Protein AF-A0A3D1URR8-F1 (afdb_monomer)

Sequence (82 aa):
MKNNLRTIFDESMGGKPRKQPAVSRPVKTNLRPLFLILFLLTVLSGLAVCVWLEWTYDARDIYYAWLFLIVYSITGTTLFLI

Radius of gyration: 29.02 Å; Cα contacts (8 Å, |Δi|>4): 17; chains: 1; bounding box: 48×24×79 Å

Foldseek 3Di:
DPPVVVVVVCVVVVHDPDPDPPPPDPPPPDCLVVVVVVLVVVLVVLVVVLVVCVVPDDPVVSVVSVVVSVVSNVVSVVVSVD

pLDDT: mean 79.53, std 14.83, range [47.66, 95.88]

Solvent-accessible surface area (backbone atoms only — not comparable to full-atom values): 5050 Å² total; per-residue (Å²): 133,76,67,65,59,57,56,55,52,43,47,73,74,69,40,78,75,76,80,68,77,77,71,77,68,81,77,79,78,73,57,65,66,58,53,51,52,54,48,52,52,51,53,55,51,48,49,54,50,46,56,51,42,58,75,74,49,56,76,77,76,45,45,61,55,51,50,50,52,51,53,50,50,54,55,49,52,53,68,71,76,106

Structure (mmCIF, N/CA/C/O backbone):
data_AF-A0A3D1URR8-F1
#
_entry.id   AF-A0A3D1URR8-F1
#
loop_
_atom_site.group_PDB
_atom_site.id
_atom_site.type_symbol
_atom_site.label_atom_id
_atom_site.label_alt_id
_atom_site.label_comp_id
_atom_site.label_asym_id
_atom_site.label_entity_id
_atom_site.label_seq_id
_atom_site.pdbx_PDB_ins_code
_atom_site.Cartn_x
_atom_site.Cartn_y
_atom_site.Cartn_z
_atom_site.occupancy
_atom_site.B_iso_or_equiv
_atom_site.auth_seq_id
_atom_site.auth_comp_id
_atom_site.auth_asym_id
_atom_site.auth_atom_id
_atom_site.pdbx_PDB_model_num
ATOM 1 N N . MET A 1 1 ? -15.697 -18.479 59.099 1.00 47.66 1 MET A N 1
ATOM 2 C CA . MET A 1 1 ? -16.966 -18.310 58.343 1.00 47.66 1 MET A CA 1
ATOM 3 C C . MET A 1 1 ? -18.007 -17.373 58.987 1.00 47.66 1 MET A C 1
ATOM 5 O O . MET A 1 1 ? -19.085 -17.240 58.432 1.00 47.66 1 MET A O 1
ATOM 9 N N . LYS A 1 2 ? -17.729 -16.670 60.102 1.00 50.44 2 LYS A N 1
ATOM 10 C CA . LYS A 1 2 ? -18.749 -15.876 60.832 1.00 50.44 2 LYS A CA 1
ATOM 11 C C . LYS A 1 2 ? -18.938 -14.431 60.327 1.00 50.44 2 LYS A C 1
ATOM 13 O O . LYS A 1 2 ? -19.938 -13.797 60.646 1.00 50.44 2 LYS A O 1
ATOM 18 N N . ASN A 1 3 ? -18.003 -13.919 59.524 1.00 57.09 3 ASN A N 1
ATOM 19 C CA . ASN A 1 3 ? -17.923 -12.487 59.203 1.00 57.09 3 ASN A CA 1
ATOM 20 C C . ASN A 1 3 ? -18.781 -12.087 57.990 1.00 57.09 3 ASN A C 1
ATOM 22 O O . ASN A 1 3 ? -19.267 -10.964 57.951 1.00 57.09 3 ASN A O 1
ATOM 26 N N . ASN A 1 4 ? -19.028 -13.011 57.054 1.00 58.56 4 ASN A N 1
ATOM 27 C CA . ASN A 1 4 ? -19.803 -12.737 55.835 1.00 58.56 4 ASN A CA 1
ATOM 28 C C . ASN A 1 4 ? -21.310 -12.577 56.095 1.00 58.56 4 ASN A C 1
ATOM 30 O O . ASN A 1 4 ? -21.992 -11.867 55.367 1.00 58.56 4 ASN A O 1
ATOM 34 N N . LEU A 1 5 ? -21.847 -13.216 57.140 1.00 59.69 5 LEU A N 1
ATOM 35 C CA . LEU A 1 5 ? -23.278 -13.125 57.452 1.00 59.69 5 LEU A CA 1
ATOM 36 C C . LEU A 1 5 ? -23.650 -11.755 58.027 1.00 59.69 5 LEU A C 1
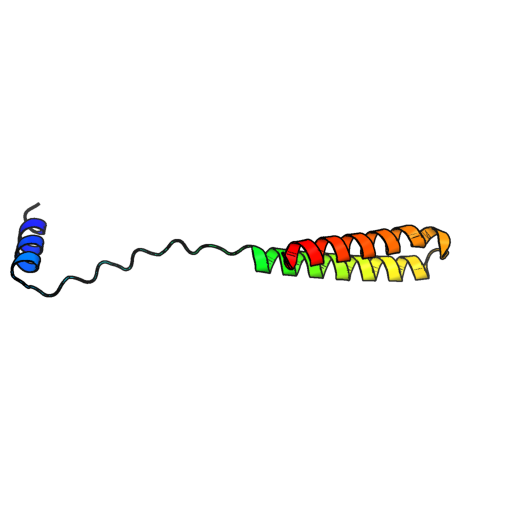ATOM 38 O O . LEU A 1 5 ? -24.691 -11.208 57.682 1.00 59.69 5 LEU A O 1
ATOM 42 N N . ARG A 1 6 ? -22.775 -11.170 58.859 1.00 59.56 6 ARG A N 1
ATOM 43 C CA . ARG A 1 6 ? -22.990 -9.826 59.417 1.00 59.56 6 ARG A CA 1
ATOM 44 C C . ARG A 1 6 ? -22.980 -8.752 58.334 1.00 59.56 6 ARG A C 1
ATOM 46 O O . ARG A 1 6 ? -23.785 -7.838 58.399 1.00 59.56 6 ARG A O 1
ATOM 53 N N . THR A 1 7 ? -22.108 -8.886 57.338 1.00 59.31 7 THR A N 1
ATOM 54 C CA . THR A 1 7 ? -21.989 -7.906 56.252 1.00 59.31 7 THR A CA 1
ATOM 55 C C . THR A 1 7 ? -23.188 -7.919 55.308 1.00 59.31 7 THR A C 1
ATOM 57 O O . THR A 1 7 ? -23.613 -6.860 54.873 1.00 59.31 7 THR A O 1
ATOM 60 N N . ILE A 1 8 ? -23.773 -9.091 55.033 1.00 61.41 8 ILE A N 1
ATOM 61 C CA . ILE A 1 8 ? -24.977 -9.198 54.188 1.00 61.41 8 ILE A CA 1
ATOM 62 C C . ILE A 1 8 ? -26.205 -8.636 54.920 1.00 61.41 8 ILE A C 1
ATOM 64 O O . ILE A 1 8 ? -27.053 -7.982 54.319 1.00 61.41 8 ILE A O 1
ATOM 68 N N . PHE A 1 9 ? -26.297 -8.871 56.231 1.00 61.34 9 PHE A N 1
ATOM 69 C CA . PHE A 1 9 ? -27.414 -8.387 57.042 1.00 61.34 9 PHE A CA 1
ATOM 70 C C . PHE A 1 9 ? -27.422 -6.854 57.166 1.00 61.34 9 PHE A C 1
ATOM 72 O O . PHE A 1 9 ? -28.483 -6.238 57.101 1.00 61.34 9 PHE A O 1
ATOM 79 N N . ASP A 1 10 ? -26.240 -6.244 57.271 1.00 61.91 10 ASP A N 1
ATOM 80 C CA . ASP A 1 10 ? -26.057 -4.787 57.319 1.00 61.91 10 ASP A CA 1
ATOM 81 C C . ASP A 1 10 ? -26.442 -4.111 55.984 1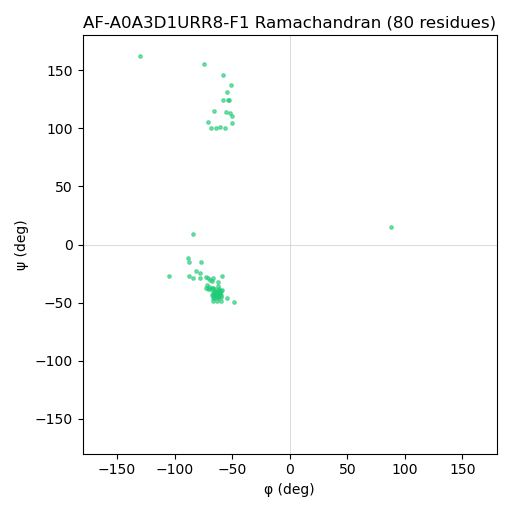.00 61.91 10 ASP A C 1
ATOM 83 O O . ASP A 1 10 ? -27.095 -3.070 55.974 1.00 61.91 10 ASP A O 1
ATOM 87 N N . GLU A 1 11 ? -26.152 -4.745 54.839 1.00 60.22 11 GLU A N 1
ATOM 88 C CA . GLU A 1 11 ? -26.603 -4.273 53.515 1.00 60.22 11 GLU A CA 1
ATOM 89 C C . GLU A 1 11 ? -28.128 -4.379 53.326 1.00 60.22 11 GLU A C 1
ATOM 91 O O . GLU A 1 11 ? -28.725 -3.539 52.653 1.00 60.22 11 GLU A O 1
ATOM 96 N N . SER A 1 12 ? -28.784 -5.368 53.945 1.00 63.12 12 SER A N 1
ATOM 97 C CA . SER A 1 12 ? -30.244 -5.556 53.858 1.00 63.12 12 SER A CA 1
ATOM 98 C C . SER A 1 12 ? -31.038 -4.598 54.761 1.00 63.12 12 SER A C 1
ATOM 100 O O . SER A 1 12 ? -32.183 -4.271 54.463 1.00 63.12 12 SER A O 1
ATOM 102 N N . MET A 1 13 ? -30.421 -4.095 55.836 1.00 66.38 13 MET A N 1
ATOM 103 C CA . M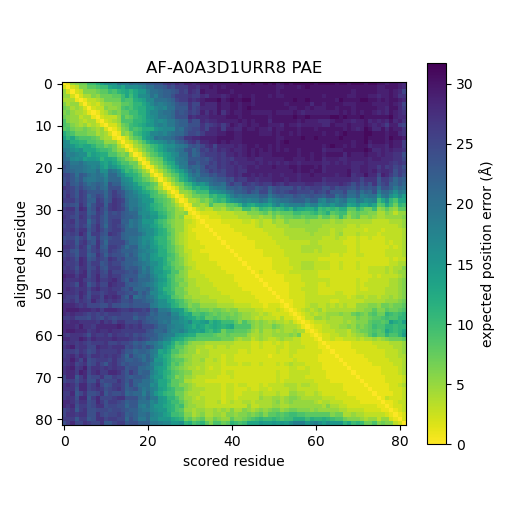ET A 1 13 ? -31.001 -3.114 56.768 1.00 66.38 13 MET A CA 1
ATOM 104 C C . MET A 1 13 ? -30.863 -1.652 56.301 1.00 66.38 13 MET A C 1
ATOM 106 O O . MET A 1 13 ? -31.151 -0.729 57.061 1.00 66.38 13 MET A O 1
ATOM 110 N N . GLY A 1 14 ? -30.423 -1.416 55.061 1.00 61.84 14 GLY A N 1
ATOM 111 C CA . GLY A 1 14 ? -30.208 -0.066 54.527 1.00 61.84 14 GLY A CA 1
ATOM 112 C C . GLY A 1 14 ? -28.815 0.507 54.806 1.00 61.84 14 GLY A C 1
ATOM 113 O O . GLY A 1 14 ? -28.599 1.709 54.632 1.00 61.84 14 GLY A O 1
ATOM 114 N N . GLY A 1 15 ? -27.855 -0.332 55.209 1.00 64.62 15 GLY A N 1
ATOM 115 C CA . GLY A 1 15 ? -26.443 0.030 55.242 1.00 64.62 15 GLY A CA 1
ATOM 116 C C . GLY A 1 15 ? -25.948 0.463 53.859 1.00 64.62 15 GLY A C 1
ATOM 117 O O . GLY A 1 15 ? -26.400 -0.027 52.823 1.00 64.62 15 GLY A O 1
ATOM 118 N N . LYS A 1 16 ? -25.019 1.426 53.828 1.00 65.88 16 LYS A N 1
ATOM 119 C CA . LYS A 1 16 ? -24.427 1.933 52.579 1.00 65.88 16 LYS A CA 1
ATOM 120 C C . LYS A 1 16 ? -23.870 0.748 51.774 1.00 65.88 16 LYS A C 1
ATOM 122 O O . LYS A 1 16 ? -23.011 0.047 52.310 1.00 65.88 16 LYS A O 1
ATOM 127 N N . PRO A 1 17 ? -24.274 0.551 50.504 1.00 61.22 17 PRO A N 1
ATOM 128 C CA . PRO A 1 17 ? -23.763 -0.554 49.705 1.00 61.22 17 PRO A CA 1
ATOM 129 C C . PRO A 1 17 ? -22.243 -0.438 49.629 1.00 61.22 17 PRO A C 1
ATOM 131 O O . PRO A 1 17 ? -21.703 0.611 49.245 1.00 61.22 17 PRO A O 1
ATOM 134 N N . ARG A 1 18 ? -21.530 -1.497 50.026 1.00 61.62 18 ARG A N 1
ATOM 135 C CA . ARG A 1 18 ? -20.079 -1.522 49.884 1.00 61.62 18 ARG A CA 1
ATOM 136 C C . ARG A 1 18 ? -19.804 -1.517 48.388 1.00 61.62 18 ARG A C 1
ATOM 138 O O . ARG A 1 18 ? -20.181 -2.446 47.681 1.00 61.62 18 ARG A O 1
ATOM 145 N N . LYS A 1 19 ? -19.187 -0.438 47.893 1.00 62.12 19 LYS A N 1
ATOM 146 C CA . LYS A 1 19 ? -18.779 -0.321 46.488 1.00 62.12 19 LYS A CA 1
ATOM 147 C C . LYS A 1 19 ? -18.008 -1.591 46.128 1.00 62.12 19 LYS A C 1
ATOM 149 O O . LYS A 1 19 ? -16.927 -1.818 46.672 1.00 62.12 19 LYS A O 1
ATOM 154 N N . GLN A 1 20 ? -18.599 -2.428 45.275 1.00 62.84 20 GLN A N 1
ATOM 155 C CA . GLN A 1 20 ? -17.927 -3.605 44.741 1.00 62.84 20 GLN A CA 1
ATOM 156 C C . GLN A 1 20 ? -16.577 -3.148 44.172 1.00 62.84 20 GLN A C 1
ATOM 158 O O . GLN A 1 20 ? -16.531 -2.078 43.549 1.00 62.84 20 GLN A O 1
ATOM 163 N N . PRO A 1 21 ? -15.476 -3.891 44.403 1.00 57.47 21 PRO A N 1
ATOM 164 C CA . PRO A 1 21 ? -14.224 -3.591 43.728 1.00 57.47 21 PRO A CA 1
ATOM 165 C C . PRO A 1 21 ? -14.550 -3.544 42.244 1.00 57.47 21 PRO A C 1
ATOM 167 O O . PRO A 1 21 ? -15.188 -4.468 41.737 1.00 57.47 21 PRO A O 1
ATOM 170 N N . ALA A 1 22 ? -14.227 -2.419 41.603 1.00 60.56 22 ALA A N 1
ATOM 171 C CA . ALA A 1 22 ? -14.525 -2.190 40.203 1.00 60.56 22 ALA A CA 1
ATOM 172 C C . ALA A 1 22 ? -14.034 -3.413 39.434 1.00 60.56 22 ALA A C 1
ATOM 174 O O . ALA A 1 22 ? -12.827 -3.611 39.306 1.00 60.56 22 ALA A O 1
ATOM 175 N N . VAL A 1 23 ? -14.975 -4.264 39.013 1.00 58.91 23 VAL A N 1
ATOM 176 C CA . VAL A 1 23 ? -14.695 -5.402 38.147 1.00 58.91 23 VAL A CA 1
ATOM 177 C C . VAL A 1 23 ? -13.928 -4.790 36.995 1.00 58.91 23 VAL A C 1
ATOM 179 O O . VAL A 1 23 ? -14.462 -3.911 36.309 1.00 58.91 23 VAL A O 1
ATOM 182 N N . SER A 1 24 ? -12.647 -5.142 36.883 1.00 61.22 24 SER A N 1
ATOM 183 C CA . SER A 1 24 ? -11.778 -4.673 35.820 1.00 61.22 24 SER A CA 1
ATOM 184 C C . SER A 1 24 ? -12.475 -5.058 34.529 1.00 61.22 24 SER A C 1
ATOM 186 O O . SER A 1 24 ? -12.522 -6.223 34.139 1.00 61.22 24 SER A O 1
ATOM 188 N N . ARG A 1 25 ? -13.145 -4.076 33.920 1.00 63.97 25 ARG A N 1
ATOM 189 C CA . ARG A 1 25 ? -13.830 -4.282 32.652 1.00 63.97 25 ARG A CA 1
ATOM 190 C C . ARG A 1 25 ? -12.769 -4.838 31.708 1.00 63.97 25 ARG A C 1
ATOM 192 O O . ARG A 1 25 ? -11.678 -4.261 31.677 1.00 63.97 25 ARG A O 1
ATOM 199 N N . PRO A 1 26 ? -13.035 -5.936 30.982 1.00 60.09 26 PRO A N 1
ATOM 200 C CA . PRO A 1 26 ? -12.083 -6.421 30.002 1.00 60.09 26 PRO A CA 1
ATOM 201 C C . PRO A 1 26 ? -11.802 -5.255 29.061 1.00 60.09 26 PRO A C 1
ATOM 203 O O . PRO A 1 26 ? -12.712 -4.739 28.405 1.00 60.09 26 PRO A O 1
ATOM 206 N N . VAL A 1 27 ? -10.561 -4.771 29.080 1.00 64.31 27 VAL A N 1
ATOM 207 C CA . VAL A 1 27 ? -10.109 -3.736 28.161 1.00 64.31 27 VAL A CA 1
ATOM 208 C C . VAL A 1 27 ? -10.204 -4.383 26.789 1.00 64.31 27 VAL A C 1
ATOM 210 O O . VAL A 1 27 ? -9.372 -5.212 26.434 1.00 64.31 27 VAL A O 1
ATOM 213 N N . LYS A 1 28 ? -11.272 -4.078 26.046 1.00 65.12 28 LYS A N 1
ATOM 214 C CA . LYS A 1 28 ? -11.374 -4.450 24.637 1.00 65.12 28 LYS A CA 1
ATOM 215 C C . LYS A 1 28 ? -10.213 -3.756 23.939 1.00 65.12 28 LYS A C 1
ATOM 217 O O . LYS A 1 28 ? -10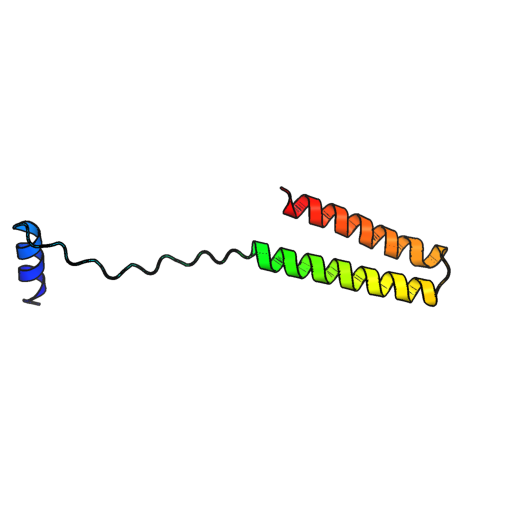.245 -2.548 23.713 1.00 65.12 28 LYS A O 1
ATOM 222 N N . THR A 1 29 ? -9.161 -4.511 23.660 1.00 66.12 29 THR A N 1
ATOM 223 C CA . THR A 1 29 ? -8.034 -4.049 22.865 1.00 66.12 29 THR A CA 1
ATOM 224 C C . THR A 1 29 ? -8.534 -3.860 21.440 1.00 66.12 29 THR A C 1
ATOM 226 O O . THR A 1 29 ? -8.727 -4.806 20.680 1.00 66.12 29 THR A O 1
ATOM 229 N N . ASN A 1 30 ? -8.807 -2.610 21.078 1.00 73.56 30 ASN A N 1
ATOM 230 C CA . ASN A 1 30 ?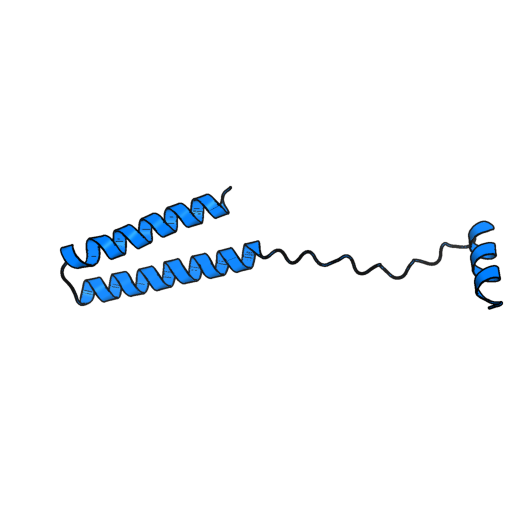 -9.111 -2.262 19.700 1.00 73.56 30 ASN A CA 1
ATOM 231 C C . ASN A 1 30 ? -7.811 -2.375 18.897 1.00 73.56 30 ASN A C 1
ATOM 233 O O . ASN A 1 30 ? -6.933 -1.527 19.015 1.00 73.56 30 ASN A O 1
ATOM 237 N N . LEU A 1 31 ? -7.687 -3.427 18.084 1.00 81.62 31 LEU A N 1
ATOM 238 C CA . LEU A 1 31 ? -6.545 -3.633 17.182 1.00 81.62 31 LEU A CA 1
ATOM 239 C C . LEU A 1 31 ? -6.613 -2.748 15.928 1.00 81.62 31 LEU A C 1
ATOM 241 O O . LEU A 1 31 ? -5.614 -2.573 15.238 1.00 81.62 31 LEU A O 1
ATOM 245 N N . ARG A 1 32 ? -7.779 -2.153 15.645 1.00 82.88 32 ARG A N 1
ATOM 246 C CA . ARG A 1 32 ? -8.021 -1.262 14.499 1.00 82.88 32 ARG A CA 1
ATOM 247 C C . ARG A 1 32 ? -6.952 -0.160 14.316 1.00 82.88 32 ARG A C 1
ATOM 249 O O . ARG A 1 32 ? -6.445 -0.052 13.204 1.00 82.88 32 ARG A O 1
ATOM 256 N N . PRO A 1 33 ? -6.552 0.618 15.347 1.00 85.19 33 PRO A N 1
ATOM 257 C CA . PRO A 1 33 ? -5.477 1.608 15.212 1.00 85.19 33 PRO A CA 1
ATOM 258 C C . PRO A 1 33 ? -4.119 0.990 14.860 1.00 85.19 33 PRO A C 1
ATOM 260 O O . PRO A 1 33 ? -3.372 1.573 14.082 1.00 85.19 33 PRO A O 1
ATOM 263 N N . LEU A 1 34 ? -3.806 -0.198 15.383 1.00 88.56 34 LEU A N 1
ATOM 264 C CA . LEU A 1 34 ? -2.550 -0.887 15.085 1.00 88.56 34 LEU A CA 1
ATOM 265 C C . LEU A 1 34 ? -2.507 -1.334 13.619 1.00 88.56 34 LEU A C 1
ATOM 267 O O . LEU A 1 34 ? -1.509 -1.107 12.941 1.00 88.56 34 LEU A O 1
ATOM 271 N N . PHE A 1 35 ? -3.606 -1.890 13.103 1.00 88.00 35 PHE A N 1
ATOM 272 C CA . PHE A 1 35 ? -3.717 -2.233 11.684 1.00 88.00 35 PHE A CA 1
ATOM 273 C C . PHE A 1 35 ? -3.591 -1.006 10.775 1.00 88.00 35 PHE A C 1
ATOM 275 O O . PHE A 1 35 ? -2.946 -1.094 9.735 1.00 88.00 35 PHE A O 1
ATOM 282 N N . LEU A 1 36 ? -4.147 0.143 11.173 1.00 89.38 36 LEU A N 1
ATOM 283 C CA . LEU A 1 36 ? -4.033 1.387 10.407 1.00 89.38 36 LEU A CA 1
ATOM 284 C C . LEU A 1 36 ? -2.577 1.870 10.337 1.00 89.38 36 LEU A C 1
ATOM 286 O O . LEU A 1 36 ? -2.100 2.243 9.268 1.00 89.38 36 LEU A O 1
ATOM 290 N N . ILE A 1 37 ? -1.850 1.809 11.456 1.00 91.81 37 ILE A N 1
ATOM 291 C CA . ILE A 1 37 ? -0.422 2.154 11.497 1.00 91.81 37 ILE A CA 1
ATOM 292 C C . ILE A 1 37 ? 0.386 1.211 10.598 1.00 91.81 37 ILE A C 1
ATOM 294 O O . ILE A 1 37 ? 1.201 1.675 9.803 1.00 91.81 37 ILE A O 1
ATOM 298 N N . LEU A 1 38 ? 0.141 -0.101 10.679 1.00 92.56 38 LEU A N 1
ATOM 299 C CA . LEU A 1 38 ? 0.803 -1.086 9.817 1.00 92.56 38 LEU A CA 1
ATOM 300 C C . LEU A 1 38 ? 0.502 -0.851 8.331 1.00 92.56 38 LEU A C 1
ATOM 302 O O . LEU A 1 38 ? 1.397 -0.974 7.494 1.00 92.56 38 LEU A O 1
ATOM 306 N N . PHE A 1 39 ? -0.735 -0.481 8.003 1.00 92.94 39 PHE A N 1
ATOM 307 C CA . PHE A 1 39 ? -1.137 -0.136 6.644 1.00 92.94 39 PHE A CA 1
ATOM 308 C C . PHE A 1 39 ? -0.397 1.103 6.125 1.00 92.94 39 PHE A C 1
ATOM 310 O O . PHE A 1 39 ? 0.197 1.060 5.050 1.00 92.94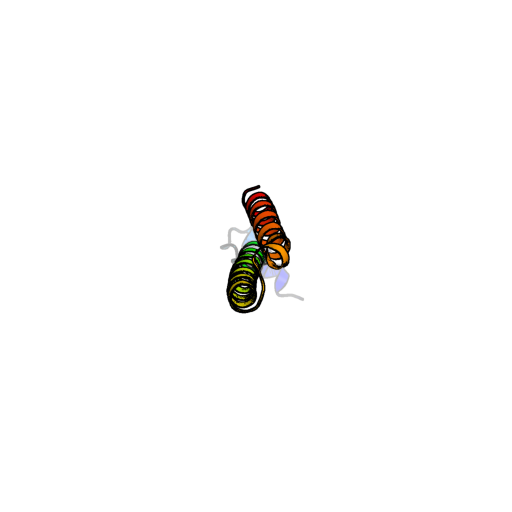 39 PHE A O 1
ATOM 317 N N . LEU A 1 40 ? -0.346 2.184 6.907 1.00 93.62 40 LEU A N 1
ATOM 318 C CA . LEU A 1 40 ? 0.409 3.383 6.533 1.00 93.62 40 LEU A CA 1
ATOM 319 C C . LEU A 1 40 ? 1.898 3.079 6.337 1.00 93.62 40 LEU A C 1
ATOM 321 O O . LEU A 1 40 ? 2.490 3.521 5.355 1.00 93.62 40 LEU A O 1
ATOM 325 N N . LEU A 1 41 ? 2.493 2.287 7.233 1.00 95.69 41 LEU A N 1
ATOM 326 C CA . LEU A 1 41 ? 3.892 1.873 7.120 1.00 95.69 41 LEU A CA 1
ATOM 327 C C . LEU A 1 41 ? 4.157 1.070 5.842 1.00 95.69 41 LEU A C 1
ATOM 329 O O . LEU A 1 41 ? 5.178 1.295 5.197 1.00 95.69 41 LEU A O 1
ATOM 333 N N . THR A 1 42 ? 3.248 0.170 5.457 1.00 94.38 42 THR A N 1
ATOM 334 C CA . THR A 1 42 ? 3.393 -0.624 4.225 1.00 94.38 42 THR A CA 1
ATOM 335 C C . THR A 1 42 ? 3.239 0.215 2.960 1.00 94.38 42 THR A C 1
ATOM 337 O O . THR A 1 42 ? 3.989 0.014 2.009 1.00 94.38 42 THR A O 1
ATOM 340 N N . VAL A 1 43 ? 2.322 1.185 2.936 1.00 95.00 43 VAL A N 1
ATOM 341 C CA . VAL A 1 43 ? 2.184 2.100 1.789 1.00 95.00 43 VAL A CA 1
ATOM 342 C C . VAL A 1 43 ? 3.421 2.991 1.649 1.00 95.00 43 VAL A C 1
ATOM 344 O O . VAL A 1 43 ? 3.949 3.144 0.550 1.00 95.00 43 VAL A O 1
ATOM 347 N N . LEU A 1 44 ? 3.924 3.543 2.757 1.00 95.69 44 LEU A N 1
ATOM 348 C CA . LEU A 1 44 ? 5.117 4.394 2.752 1.00 95.69 44 LEU A CA 1
ATOM 349 C C . LEU A 1 44 ? 6.379 3.629 2.341 1.00 95.69 44 LEU A C 1
ATOM 351 O O . LEU A 1 44 ? 7.176 4.144 1.557 1.00 95.69 44 LEU A O 1
ATOM 355 N N . SER A 1 45 ? 6.561 2.399 2.830 1.00 95.25 45 SER A N 1
ATOM 356 C CA . SER A 1 45 ? 7.695 1.570 2.414 1.00 95.25 45 SER A CA 1
ATOM 357 C C . SER A 1 45 ? 7.588 1.174 0.941 1.00 95.25 45 SER A C 1
ATOM 359 O O . SER A 1 45 ? 8.578 1.254 0.217 1.00 95.25 45 SER A O 1
ATOM 361 N N . GLY A 1 46 ? 6.387 0.827 0.470 1.00 93.44 46 GLY A N 1
ATOM 362 C CA . GLY A 1 46 ? 6.127 0.530 -0.935 1.00 93.44 46 GLY A CA 1
ATOM 363 C C . GLY A 1 46 ? 6.412 1.717 -1.859 1.00 93.44 46 GLY A C 1
ATOM 364 O O . GLY A 1 46 ? 7.025 1.528 -2.908 1.00 93.44 46 GLY A O 1
ATOM 365 N N . LEU A 1 47 ? 6.057 2.941 -1.447 1.00 94.50 47 LEU A N 1
ATOM 366 C CA . LEU A 1 47 ? 6.415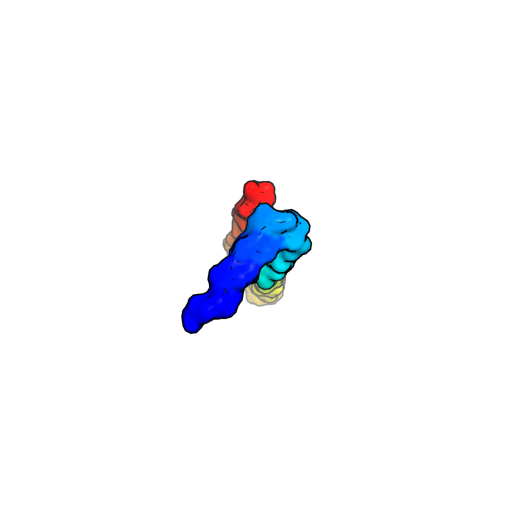 4.171 -2.165 1.00 94.50 47 LEU A CA 1
ATOM 367 C C . LEU A 1 47 ? 7.932 4.336 -2.280 1.00 94.50 47 LEU A C 1
ATOM 369 O O . LEU A 1 47 ? 8.436 4.562 -3.376 1.00 94.50 47 LEU A O 1
ATOM 373 N N . ALA A 1 48 ? 8.665 4.185 -1.174 1.00 94.25 48 ALA A N 1
ATOM 374 C CA . ALA A 1 48 ? 10.123 4.301 -1.186 1.00 94.25 48 ALA A CA 1
ATOM 375 C C . ALA A 1 48 ? 10.776 3.272 -2.126 1.00 94.25 48 ALA A C 1
ATOM 377 O O . ALA A 1 48 ? 11.699 3.610 -2.865 1.00 94.25 48 ALA A O 1
ATOM 378 N N . VAL A 1 49 ? 10.266 2.035 -2.144 1.00 92.62 49 VAL A N 1
ATOM 379 C CA . VAL A 1 49 ? 10.729 0.988 -3.067 1.00 92.62 49 VAL A CA 1
ATOM 380 C C . VAL A 1 49 ? 10.417 1.347 -4.518 1.00 92.62 49 VAL A C 1
ATOM 382 O O . VAL A 1 49 ? 11.292 1.200 -5.364 1.00 92.62 49 VAL A O 1
ATOM 385 N N . CYS A 1 50 ? 9.217 1.848 -4.822 1.00 92.38 50 CYS A N 1
ATOM 386 C CA . CYS A 1 50 ? 8.861 2.245 -6.189 1.00 92.38 50 CYS A CA 1
ATOM 387 C C . CYS A 1 50 ? 9.741 3.396 -6.696 1.00 92.38 50 CYS A C 1
ATOM 389 O O . CYS A 1 50 ? 10.220 3.334 -7.823 1.00 92.38 50 CYS A O 1
ATOM 391 N N . VAL A 1 51 ? 10.023 4.390 -5.848 1.00 92.69 51 VAL A N 1
ATOM 392 C CA . VAL A 1 51 ? 10.926 5.507 -6.177 1.00 92.69 51 VAL A CA 1
ATOM 393 C C . VAL A 1 51 ? 12.365 5.024 -6.386 1.00 92.69 51 VAL A C 1
ATOM 395 O O . VAL A 1 51 ? 13.045 5.475 -7.304 1.00 92.69 51 VAL A O 1
ATOM 398 N N . TRP A 1 52 ? 12.848 4.081 -5.572 1.00 93.69 52 TRP A N 1
ATOM 399 C CA . TRP A 1 52 ? 14.167 3.483 -5.794 1.00 93.69 52 TRP A CA 1
ATOM 400 C C . TRP A 1 52 ? 14.203 2.690 -7.110 1.00 93.69 52 TRP A C 1
ATOM 402 O O . TRP A 1 52 ? 15.131 2.839 -7.910 1.00 93.69 52 TRP A O 1
ATOM 412 N N . LEU A 1 53 ? 13.180 1.883 -7.386 1.00 91.06 53 LEU A N 1
ATOM 413 C CA . LEU A 1 53 ? 13.094 1.145 -8.643 1.00 91.06 53 LEU A CA 1
ATOM 414 C C . LEU A 1 53 ? 13.095 2.086 -9.849 1.00 91.06 53 LEU A C 1
ATOM 416 O O . LEU A 1 53 ? 13.787 1.798 -10.815 1.00 91.06 53 LEU A O 1
ATOM 420 N N . GLU A 1 54 ? 12.416 3.228 -9.767 1.00 90.62 54 GLU A N 1
ATOM 421 C CA . GLU A 1 54 ? 12.410 4.252 -10.817 1.00 90.62 54 GLU A CA 1
ATOM 422 C C . GLU A 1 54 ? 13.796 4.855 -11.085 1.00 90.62 54 GLU A C 1
ATOM 424 O O . GLU A 1 54 ? 14.125 5.168 -12.224 1.00 90.62 54 GLU A O 1
ATOM 429 N N . TRP A 1 55 ? 14.653 4.954 -10.064 1.00 90.06 55 TRP A N 1
ATOM 430 C CA . TRP A 1 55 ? 16.047 5.363 -10.259 1.00 90.06 55 TRP A CA 1
ATOM 431 C C . TRP A 1 55 ? 16.868 4.297 -11.005 1.00 90.06 55 TRP A C 1
ATOM 433 O O . TRP A 1 55 ? 17.838 4.614 -11.691 1.00 90.06 55 TRP A O 1
ATOM 443 N N . THR A 1 56 ? 16.521 3.019 -10.836 1.00 89.88 56 THR A N 1
ATOM 444 C CA . THR A 1 56 ? 17.392 1.888 -11.204 1.00 89.88 56 THR A CA 1
ATOM 445 C C . THR A 1 56 ? 16.950 1.176 -12.487 1.00 89.88 56 THR A C 1
ATOM 447 O O . THR A 1 56 ? 17.784 0.586 -13.170 1.00 89.88 56 THR A O 1
ATOM 450 N N . TYR A 1 57 ? 15.659 1.220 -12.813 1.00 88.62 57 TYR A N 1
ATOM 451 C CA . TYR A 1 57 ? 15.028 0.444 -13.880 1.00 88.62 57 TYR A CA 1
ATOM 452 C C . TYR A 1 57 ? 14.190 1.322 -14.806 1.00 88.62 57 TYR A C 1
ATOM 454 O O . TYR A 1 57 ? 13.797 2.435 -14.465 1.00 88.62 57 TYR A O 1
ATOM 462 N N . ASP A 1 58 ? 13.895 0.787 -15.989 1.00 84.94 58 ASP A N 1
ATOM 463 C CA . ASP A 1 58 ? 13.104 1.474 -17.000 1.00 84.94 58 ASP A CA 1
ATOM 464 C C . ASP A 1 58 ? 11.610 1.504 -16.626 1.00 84.94 58 ASP A C 1
ATOM 466 O O . ASP A 1 58 ? 11.094 0.636 -15.913 1.00 84.94 58 ASP A O 1
ATOM 470 N N . ALA A 1 59 ? 10.873 2.483 -17.154 1.00 79.69 59 ALA A N 1
ATOM 471 C CA . ALA A 1 59 ? 9.487 2.756 -16.756 1.00 79.69 59 ALA A CA 1
ATOM 472 C C . ALA A 1 59 ? 8.533 1.558 -16.972 1.00 79.69 59 ALA A C 1
ATOM 474 O O . ALA A 1 59 ? 7.524 1.407 -16.278 1.00 79.69 59 ALA A O 1
ATOM 475 N N . ARG A 1 60 ? 8.847 0.688 -17.940 1.00 83.88 60 ARG A N 1
ATOM 476 C CA . ARG A 1 60 ? 8.064 -0.524 -18.236 1.00 83.88 60 ARG A CA 1
ATOM 477 C C . ARG A 1 60 ? 8.212 -1.597 -17.165 1.00 83.88 60 ARG A C 1
ATOM 479 O O . ARG A 1 60 ? 7.236 -2.284 -16.873 1.00 83.88 60 ARG A O 1
ATOM 486 N N . ASP A 1 61 ? 9.392 -1.705 -16.568 1.00 82.94 61 ASP A N 1
ATOM 487 C CA . ASP A 1 61 ? 9.695 -2.734 -15.575 1.00 82.94 61 ASP A CA 1
ATOM 488 C C . ASP A 1 61 ? 9.102 -2.368 -14.207 1.00 82.94 61 ASP A C 1
ATOM 490 O O . ASP A 1 61 ? 8.682 -3.239 -13.445 1.00 82.94 61 ASP A O 1
ATOM 494 N N . ILE A 1 62 ? 8.971 -1.068 -13.926 1.00 91.62 62 ILE A N 1
ATOM 495 C CA . ILE A 1 62 ? 8.406 -0.551 -12.669 1.00 91.62 62 ILE A CA 1
ATOM 496 C C . ILE A 1 62 ? 6.881 -0.374 -12.704 1.00 91.62 62 ILE A C 1
ATOM 498 O O . ILE A 1 62 ? 6.264 -0.167 -11.657 1.00 91.62 62 ILE A O 1
ATOM 502 N N . TYR A 1 63 ? 6.250 -0.467 -13.881 1.00 91.12 63 TYR A N 1
ATOM 503 C CA . TYR A 1 63 ? 4.811 -0.235 -14.055 1.00 91.12 63 TYR A CA 1
ATOM 504 C C . TYR A 1 63 ? 3.960 -1.110 -13.123 1.00 91.12 63 TYR A C 1
ATOM 506 O O . TYR A 1 63 ? 3.053 -0.622 -12.447 1.00 91.12 63 TYR A O 1
ATOM 514 N N . TYR A 1 64 ? 4.283 -2.402 -13.035 1.00 91.31 64 TYR A N 1
ATOM 515 C CA . TYR A 1 64 ? 3.539 -3.334 -12.188 1.00 91.31 64 TYR A CA 1
ATOM 516 C C . TYR A 1 64 ? 3.774 -3.103 -10.693 1.00 91.31 64 TYR A C 1
ATOM 518 O O . TYR A 1 64 ? 2.865 -3.352 -9.902 1.00 91.31 64 TYR A O 1
ATOM 526 N N . ALA A 1 65 ? 4.944 -2.590 -10.297 1.00 91.81 65 ALA A N 1
ATOM 527 C CA . ALA A 1 65 ? 5.218 -2.231 -8.906 1.00 91.81 65 ALA A CA 1
ATOM 528 C C . ALA A 1 65 ? 4.318 -1.068 -8.456 1.00 91.81 65 ALA A C 1
ATOM 530 O O . ALA A 1 65 ? 3.649 -1.160 -7.424 1.00 91.81 65 ALA A O 1
ATOM 531 N N . TRP A 1 66 ? 4.207 -0.028 -9.288 1.00 93.88 66 TRP A N 1
ATOM 532 C CA . TRP A 1 66 ? 3.284 1.086 -9.066 1.00 93.88 66 TRP A CA 1
ATOM 533 C C . TRP A 1 66 ? 1.820 0.643 -9.063 1.00 93.88 66 TRP A C 1
ATOM 535 O O . TRP A 1 66 ? 1.057 1.025 -8.174 1.00 93.88 66 TRP A O 1
ATOM 545 N N . LEU A 1 67 ? 1.425 -0.199 -10.022 1.00 94.62 67 LEU A N 1
ATOM 546 C CA . LEU A 1 67 ? 0.062 -0.718 -10.105 1.00 94.62 67 LEU A CA 1
ATOM 547 C C . LEU A 1 67 ? -0.313 -1.508 -8.844 1.00 94.62 67 LEU A C 1
ATOM 549 O O . LEU A 1 67 ? -1.383 -1.289 -8.275 1.00 94.62 67 LEU A O 1
ATOM 553 N N . PHE A 1 68 ? 0.582 -2.376 -8.368 1.00 94.00 68 PHE A N 1
ATOM 554 C CA . PHE A 1 68 ? 0.363 -3.149 -7.148 1.00 94.00 68 PHE A CA 1
ATOM 555 C C . PHE A 1 68 ? 0.204 -2.241 -5.925 1.00 94.00 68 PHE A C 1
ATOM 557 O O . PHE A 1 68 ? -0.725 -2.423 -5.138 1.00 94.00 68 PHE A O 1
ATOM 564 N N . LEU A 1 69 ? 1.059 -1.223 -5.792 1.00 94.88 69 LEU A N 1
ATOM 565 C CA . LEU A 1 69 ? 1.001 -0.265 -4.691 1.00 94.88 69 LEU A CA 1
ATOM 566 C C . LEU A 1 69 ? -0.320 0.518 -4.670 1.00 94.88 69 LEU A C 1
ATOM 568 O O . LEU A 1 69 ? -0.924 0.689 -3.607 1.00 94.88 69 LEU A O 1
ATOM 572 N N . ILE A 1 70 ? -0.797 0.964 -5.835 1.00 94.88 70 ILE A N 1
ATOM 573 C CA . ILE A 1 70 ? -2.062 1.699 -5.966 1.00 94.88 70 ILE A CA 1
ATOM 574 C C . ILE A 1 70 ? -3.246 0.790 -5.623 1.00 94.88 70 ILE A C 1
ATOM 576 O O . ILE A 1 70 ? -4.086 1.164 -4.803 1.00 94.88 70 ILE A O 1
ATOM 580 N N . VAL A 1 71 ? -3.300 -0.418 -6.192 1.00 95.88 71 VAL A N 1
ATOM 581 C CA . VAL A 1 71 ? -4.380 -1.381 -5.922 1.00 95.88 71 VAL A CA 1
ATOM 582 C C . VAL A 1 71 ? -4.411 -1.763 -4.441 1.00 95.88 71 VAL A C 1
ATOM 584 O O . VAL A 1 71 ? -5.482 -1.755 -3.831 1.00 95.88 71 VAL A O 1
ATOM 587 N N . TYR A 1 72 ? -3.252 -2.026 -3.832 1.00 94.06 72 TYR A N 1
ATOM 588 C 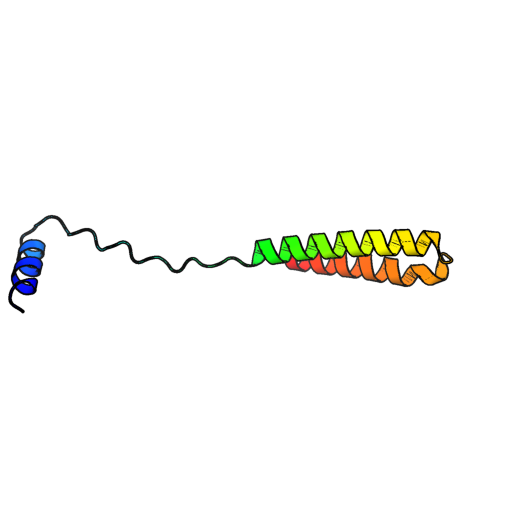CA . TYR A 1 72 ? -3.142 -2.293 -2.398 1.00 94.06 72 TYR A CA 1
ATOM 589 C C . TYR A 1 72 ? -3.632 -1.104 -1.560 1.00 94.06 72 TYR A C 1
ATOM 591 O O . TYR A 1 72 ? -4.382 -1.294 -0.604 1.00 94.06 72 TYR A O 1
ATOM 599 N N . SER A 1 73 ? -3.290 0.127 -1.946 1.00 93.56 73 SER A N 1
ATOM 600 C CA . SER A 1 73 ? -3.710 1.341 -1.234 1.00 93.56 73 SER A CA 1
ATOM 601 C C . SER A 1 73 ? -5.224 1.572 -1.305 1.00 93.56 73 SER A C 1
ATOM 603 O O . SER A 1 73 ? -5.853 1.891 -0.295 1.00 93.56 73 SER A O 1
ATOM 605 N N . ILE A 1 74 ? -5.844 1.361 -2.469 1.00 94.06 74 ILE A N 1
ATOM 606 C CA . ILE A 1 74 ? -7.304 1.472 -2.637 1.00 94.06 74 ILE A CA 1
ATOM 607 C C . ILE A 1 74 ? -8.017 0.365 -1.849 1.00 94.06 74 ILE A C 1
ATOM 609 O O . ILE A 1 74 ? -8.990 0.618 -1.139 1.00 94.06 74 ILE A O 1
ATOM 613 N N . THR A 1 75 ? -7.506 -0.864 -1.918 1.00 92.62 75 THR A N 1
ATOM 614 C CA . THR A 1 75 ? -8.079 -2.008 -1.194 1.00 92.62 75 THR A CA 1
ATOM 615 C C . THR A 1 75 ? -7.961 -1.818 0.320 1.00 92.62 75 THR A C 1
ATOM 617 O O . THR A 1 75 ? -8.908 -2.056 1.060 1.00 92.62 75 THR A O 1
ATOM 620 N N . GLY A 1 76 ? -6.823 -1.327 0.808 1.00 89.38 76 GLY A N 1
ATOM 621 C CA . GLY A 1 76 ? -6.643 -1.059 2.230 1.00 89.38 76 GLY A CA 1
ATOM 622 C C . GLY A 1 76 ? -7.531 0.080 2.723 1.00 89.38 76 GLY A C 1
ATOM 623 O O . GLY A 1 76 ? -8.210 -0.067 3.736 1.00 89.38 76 GLY A O 1
ATOM 624 N N . THR A 1 77 ? -7.602 1.195 1.992 1.00 89.12 77 THR A N 1
ATOM 625 C CA . THR A 1 77 ? -8.452 2.333 2.389 1.00 89.12 77 THR A CA 1
ATOM 626 C C . THR A 1 77 ? -9.934 1.964 2.414 1.00 89.12 77 THR A C 1
ATOM 628 O O . THR A 1 77 ? -10.620 2.308 3.375 1.00 89.12 77 THR A O 1
ATOM 631 N N . THR A 1 78 ? -10.421 1.205 1.430 1.00 89.31 78 THR A N 1
ATOM 632 C CA . THR A 1 78 ? -11.806 0.699 1.419 1.00 89.31 78 THR A CA 1
ATOM 633 C C . THR A 1 78 ? -12.103 -0.216 2.610 1.00 89.31 78 THR A C 1
ATOM 635 O O . THR A 1 78 ? -13.144 -0.054 3.240 1.00 89.31 78 THR A O 1
ATOM 638 N N . LEU A 1 79 ? -11.177 -1.101 2.995 1.00 86.12 79 LEU A N 1
ATOM 639 C CA . LEU A 1 79 ? -11.326 -1.965 4.176 1.00 86.12 79 LEU A CA 1
ATOM 640 C C . LEU A 1 79 ? -11.323 -1.205 5.513 1.00 86.12 79 LEU A C 1
ATOM 642 O O . LEU 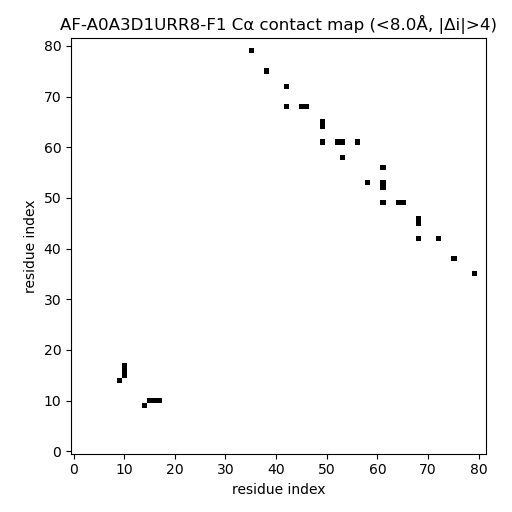A 1 79 ? -11.922 -1.680 6.474 1.00 86.12 79 LEU A O 1
ATOM 646 N N . PHE A 1 80 ? -10.651 -0.053 5.607 1.00 80.12 80 PHE A N 1
ATOM 647 C CA . PHE A 1 80 ? -10.665 0.766 6.828 1.00 80.12 80 PHE A CA 1
ATOM 648 C C . PHE A 1 80 ? -11.868 1.708 6.927 1.00 80.12 80 PHE A C 1
ATOM 650 O O . PHE A 1 80 ? -12.250 2.053 8.051 1.00 80.12 80 PHE A O 1
ATOM 657 N N . LEU A 1 81 ? -12.410 2.149 5.786 1.00 74.56 81 LEU A N 1
ATOM 658 C CA . LEU A 1 81 ? -13.540 3.081 5.698 1.00 74.56 81 LEU A CA 1
ATOM 659 C C . LEU A 1 81 ? -14.909 2.401 5.871 1.00 74.56 81 LEU A C 1
ATOM 661 O O . LEU A 1 81 ? -15.860 3.083 6.251 1.00 74.56 81 LEU A O 1
ATOM 665 N N . ILE A 1 82 ? -14.998 1.092 5.615 1.00 68.38 82 ILE A N 1
ATOM 666 C CA . ILE A 1 82 ? -16.154 0.235 5.941 1.00 68.38 82 ILE A CA 1
ATOM 667 C C . ILE A 1 82 ? -16.100 -0.176 7.426 1.00 68.38 82 ILE A C 1
ATOM 669 O O . ILE A 1 82 ? -17.183 -0.300 8.041 1.00 68.38 82 ILE A O 1
#

Mean predicted aligned error: 14.25 Å

Nearest PDB structures (foldseek):
  8agb-assembly1_F  TM=5.045E-01  e=1.741E+00  Saccharomyces cerevisiae
  6j6f-assembly1_B  TM=3.894E-01  e=6.424E+00  Talaromyces marneffei PM1

Secondary structure (DSSP, 8-state):
--HHHHHHHHHHTTPPP--------------HHHHHHHHHHHHHHHHHHHHHHHHHS-HHHHHHHHHHHHHHHHHHHHHHH-